Protein AF-A0A6V8PQP6-F1 (afdb_monomer)

Secondary structure (DSSP, 8-state):
-THHHHHTT-GGGHHHHHHHHHHHHHHHHHHT--HHHHHHHHHHHTTTTT--SSS-GGG--SS-TT-SS-B-TTSPBP----SSHHHHHHHHHHHHHHHH-SS--STTSSTTT-TT--SSS-----SSGGGGBTTTBS-TTHHHHHHHHHHHHH-

Structure (mmCIF, N/CA/C/O backbone):
data_AF-A0A6V8PQP6-F1
#
_entry.id   AF-A0A6V8PQP6-F1
#
loop_
_atom_site.group_PDB
_atom_site.id
_atom_site.type_symbol
_atom_site.label_atom_id
_atom_site.label_alt_id
_atom_site.label_comp_id
_atom_site.label_asym_id
_atom_site.label_entity_id
_atom_site.label_seq_id
_atom_site.pdbx_PDB_ins_code
_atom_site.Cartn_x
_atom_site.Cartn_y
_atom_site.Cartn_z
_atom_site.occupancy
_atom_site.B_iso_or_equiv
_atom_site.auth_seq_id
_atom_site.auth_comp_id
_atom_site.auth_asym_id
_atom_site.auth_atom_id
_atom_site.pdbx_PDB_model_num
ATOM 1 N N . LEU A 1 1 ? -5.308 -11.787 7.150 1.00 9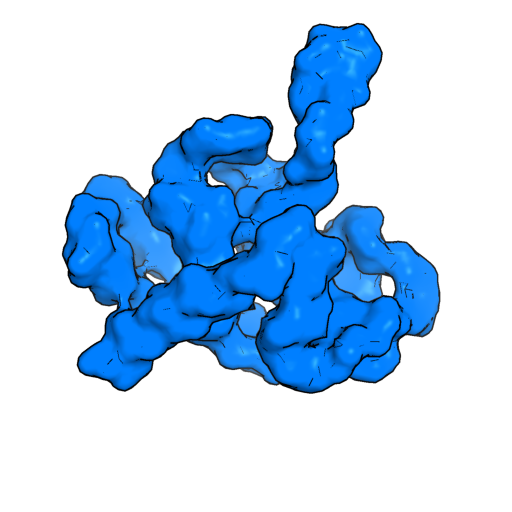6.69 1 LEU A N 1
ATOM 2 C CA . LEU A 1 1 ? -5.241 -10.317 6.936 1.00 96.69 1 LEU A CA 1
ATOM 3 C C . LEU A 1 1 ? -5.903 -9.537 8.076 1.00 96.69 1 LEU A C 1
ATOM 5 O O . LEU A 1 1 ? -5.187 -8.917 8.847 1.00 96.69 1 LEU A O 1
ATOM 9 N N . VAL A 1 2 ? -7.232 -9.600 8.241 1.00 97.50 2 VAL A N 1
ATOM 10 C CA . VAL A 1 2 ? -7.978 -8.823 9.264 1.00 97.50 2 VAL A CA 1
ATOM 11 C C . VAL A 1 2 ? -7.502 -9.082 10.697 1.00 97.50 2 VAL A C 1
ATOM 13 O O . VAL A 1 2 ? -7.455 -8.165 11.507 1.00 97.50 2 VAL A O 1
ATOM 16 N N . ASP A 1 3 ? -7.100 -10.314 11.009 1.00 96.06 3 ASP A N 1
ATOM 17 C CA . ASP A 1 3 ? -6.675 -10.685 12.361 1.00 96.06 3 ASP A CA 1
ATOM 18 C C . ASP A 1 3 ? -5.464 -9.888 12.878 1.00 96.06 3 ASP A C 1
ATOM 20 O O . ASP A 1 3 ? -5.363 -9.609 14.071 1.00 96.06 3 ASP A O 1
ATOM 24 N N . LEU A 1 4 ? -4.614 -9.392 11.971 1.00 97.88 4 LEU A N 1
ATOM 25 C CA . LEU A 1 4 ? -3.528 -8.468 12.300 1.00 97.88 4 LEU A CA 1
ATOM 26 C C . LEU A 1 4 ? -4.036 -7.240 13.080 1.00 97.88 4 LEU A C 1
ATOM 28 O O . LEU A 1 4 ? -3.386 -6.799 14.027 1.00 97.88 4 LEU A O 1
ATOM 32 N N . PHE A 1 5 ? -5.202 -6.701 12.711 1.00 98.31 5 PHE A N 1
ATOM 33 C CA . PHE A 1 5 ? -5.795 -5.541 13.379 1.00 98.31 5 PHE A CA 1
ATOM 34 C C . PHE A 1 5 ? -6.221 -5.893 14.804 1.00 98.31 5 PHE A C 1
ATOM 36 O O . PHE A 1 5 ? -5.958 -5.124 15.727 1.00 98.31 5 PHE A O 1
ATOM 43 N N . ARG A 1 6 ? -6.795 -7.086 15.008 1.00 96.38 6 ARG A N 1
ATOM 44 C CA . ARG A 1 6 ? -7.183 -7.582 16.337 1.00 96.38 6 ARG A CA 1
ATOM 45 C C . ARG A 1 6 ? -5.961 -7.805 17.224 1.00 96.38 6 ARG A C 1
ATOM 47 O O . ARG A 1 6 ? -5.902 -7.237 18.310 1.00 96.38 6 ARG A O 1
ATOM 54 N N . LYS A 1 7 ? -4.946 -8.522 16.721 1.00 95.94 7 LYS A N 1
ATOM 55 C CA . LYS A 1 7 ? -3.662 -8.768 17.412 1.00 95.94 7 LYS A CA 1
ATOM 56 C C . LYS A 1 7 ? -2.951 -7.476 17.833 1.00 95.94 7 LYS A C 1
ATOM 58 O O . LYS A 1 7 ? -2.178 -7.469 18.786 1.00 95.94 7 LYS A O 1
ATOM 63 N N . ARG A 1 8 ? -3.184 -6.375 17.115 1.00 96.94 8 ARG A N 1
ATOM 64 C CA . ARG A 1 8 ? -2.575 -5.064 17.383 1.00 96.94 8 ARG A CA 1
ATOM 65 C C . ARG A 1 8 ? -3.484 -4.094 18.148 1.00 96.94 8 ARG A C 1
ATOM 67 O O . ARG A 1 8 ? -3.049 -2.978 18.412 1.00 96.94 8 ARG A O 1
ATOM 74 N N . GLY A 1 9 ? -4.691 -4.515 18.532 1.00 97.00 9 GLY A N 1
ATOM 75 C CA . GLY A 1 9 ? -5.635 -3.709 19.314 1.00 97.00 9 GLY A CA 1
ATOM 76 C C . GLY A 1 9 ? -6.431 -2.675 18.507 1.00 97.00 9 GLY A C 1
ATOM 77 O O . GLY A 1 9 ? -7.118 -1.846 19.092 1.00 97.00 9 GLY A O 1
ATOM 78 N N . PHE A 1 10 ? -6.386 -2.721 17.174 1.00 97.31 10 PHE A N 1
ATOM 79 C CA . PHE A 1 10 ? -7.109 -1.807 16.277 1.00 97.31 10 PHE A CA 1
ATOM 80 C C . PHE A 1 10 ? -8.514 -2.328 15.955 1.00 97.31 10 PHE A C 1
ATOM 82 O O . PHE A 1 10 ? -8.899 -2.493 14.796 1.00 97.31 10 PHE A O 1
ATOM 89 N N . THR A 1 11 ? -9.283 -2.639 17.001 1.00 96.81 11 THR A N 1
ATOM 90 C CA . THR A 1 11 ? -10.613 -3.260 16.885 1.00 96.81 11 THR A CA 1
ATOM 91 C C . THR A 1 11 ? -11.621 -2.356 16.178 1.00 96.81 11 THR A C 1
ATOM 93 O O . THR A 1 11 ? -12.401 -2.844 15.365 1.00 96.81 11 THR A O 1
ATOM 96 N N . ALA A 1 12 ? -11.552 -1.041 16.398 1.00 97.75 12 ALA A N 1
ATOM 97 C CA . ALA A 1 12 ? -12.418 -0.061 15.740 1.00 97.75 12 ALA A CA 1
ATOM 98 C C . ALA A 1 12 ? -12.246 -0.023 14.208 1.00 97.75 12 ALA A C 1
ATOM 100 O O . ALA A 1 12 ? -13.165 0.366 13.495 1.00 97.75 12 ALA A O 1
ATOM 101 N N . GLN A 1 13 ? -11.093 -0.451 13.686 1.00 98.25 13 GLN A N 1
ATOM 102 C CA . GLN A 1 13 ? -10.795 -0.462 12.250 1.00 98.25 13 GLN A CA 1
ATOM 103 C C . GLN A 1 13 ? -11.074 -1.820 11.589 1.00 98.25 13 GLN A C 1
ATOM 105 O O . GLN A 1 13 ? -10.972 -1.941 10.368 1.00 98.25 13 GLN A O 1
ATOM 110 N N . VAL A 1 14 ? -11.469 -2.836 12.366 1.00 98.44 14 VAL A N 1
ATOM 111 C CA . VAL A 1 14 ? -11.794 -4.176 11.852 1.00 98.44 14 VAL A CA 1
ATOM 112 C C . VAL A 1 14 ? -12.879 -4.152 10.767 1.00 98.44 14 VAL A C 1
ATOM 114 O O . VAL A 1 14 ? -12.649 -4.812 9.755 1.00 98.44 14 VAL A O 1
ATOM 117 N N . PRO A 1 15 ? -13.992 -3.393 10.882 1.00 98.50 15 PRO A N 1
ATOM 118 C CA . PRO A 1 15 ? -15.000 -3.349 9.819 1.00 98.50 15 PRO A CA 1
ATOM 119 C C . PRO A 1 15 ? -14.415 -2.892 8.478 1.00 98.50 15 PRO A C 1
ATOM 121 O O . PRO A 1 15 ? -14.553 -3.580 7.468 1.00 98.50 15 PRO A O 1
ATOM 124 N N . LYS A 1 16 ? -13.635 -1.801 8.476 1.00 98.06 16 LYS A N 1
ATOM 125 C CA . LYS A 1 16 ? -12.987 -1.316 7.251 1.00 98.06 16 LYS A CA 1
ATOM 126 C C . LYS A 1 16 ? -11.948 -2.302 6.717 1.00 98.06 16 LYS A C 1
ATOM 128 O O . LYS A 1 16 ? -11.824 -2.497 5.510 1.00 98.06 16 LYS A O 1
ATOM 133 N N . ALA A 1 17 ? -11.215 -2.963 7.610 1.00 98.38 17 ALA A N 1
ATOM 134 C CA . ALA A 1 17 ? -10.284 -4.016 7.230 1.00 98.38 17 ALA A CA 1
ATOM 135 C C . ALA A 1 17 ? -10.996 -5.219 6.575 1.00 98.38 17 ALA A C 1
ATOM 137 O O . ALA A 1 17 ? -10.454 -5.811 5.643 1.00 98.38 17 ALA A O 1
ATOM 138 N N . GLN A 1 18 ? -12.203 -5.579 7.021 1.00 98.50 18 GLN A N 1
ATOM 139 C CA . GLN A 1 18 ? -12.998 -6.647 6.403 1.00 98.50 18 GLN A CA 1
ATOM 140 C C . GLN A 1 18 ? -13.446 -6.288 4.983 1.00 98.50 18 GLN A C 1
ATOM 142 O O . GLN A 1 18 ? -13.432 -7.166 4.125 1.00 98.50 18 GLN A O 1
ATOM 147 N N . GLU A 1 19 ? -13.762 -5.019 4.713 1.00 98.25 19 GLU A N 1
ATOM 148 C CA . GLU A 1 19 ? -14.069 -4.540 3.356 1.00 98.25 19 GLU A CA 1
ATOM 149 C C . GLU A 1 19 ? -12.850 -4.608 2.425 1.00 98.25 19 GLU A C 1
ATOM 151 O O . GLU A 1 19 ? -12.961 -5.015 1.270 1.00 98.25 19 GLU A O 1
ATOM 156 N N . LEU A 1 20 ? -11.669 -4.213 2.914 1.00 98.69 20 LEU A N 1
ATOM 157 C CA . LEU A 1 20 ? -10.465 -4.113 2.082 1.00 98.69 20 LEU A CA 1
ATOM 158 C C . LEU A 1 20 ? -9.760 -5.457 1.861 1.00 98.69 20 LEU A C 1
ATOM 160 O O . LEU A 1 20 ? -9.131 -5.653 0.821 1.00 98.69 20 LEU A O 1
ATOM 164 N N . ALA A 1 21 ? -9.820 -6.386 2.817 1.00 98.69 21 ALA A N 1
ATOM 165 C CA . ALA A 1 21 ? -9.058 -7.635 2.742 1.00 98.69 21 ALA A CA 1
ATOM 166 C C . ALA A 1 21 ? -9.349 -8.473 1.474 1.00 98.69 21 ALA A C 1
ATOM 168 O O . ALA A 1 21 ? -8.384 -8.933 0.856 1.00 98.69 21 ALA A O 1
ATOM 169 N N . PRO A 1 22 ? -10.610 -8.648 1.023 1.00 98.81 22 PRO A N 1
ATOM 170 C CA . PRO A 1 22 ? -10.910 -9.334 -0.235 1.00 98.81 22 PRO A CA 1
ATOM 171 C C . PRO A 1 22 ? -10.286 -8.660 -1.463 1.00 98.81 22 PRO A C 1
ATOM 173 O O . PRO A 1 22 ? -9.808 -9.359 -2.360 1.00 98.81 22 PRO A O 1
ATOM 176 N N . LEU A 1 23 ? -10.229 -7.322 -1.490 1.00 98.81 23 LEU A N 1
ATOM 177 C CA . LEU A 1 23 ? -9.584 -6.568 -2.569 1.00 98.81 23 LEU A CA 1
ATOM 178 C C . LEU A 1 23 ? -8.082 -6.856 -2.593 1.00 98.81 23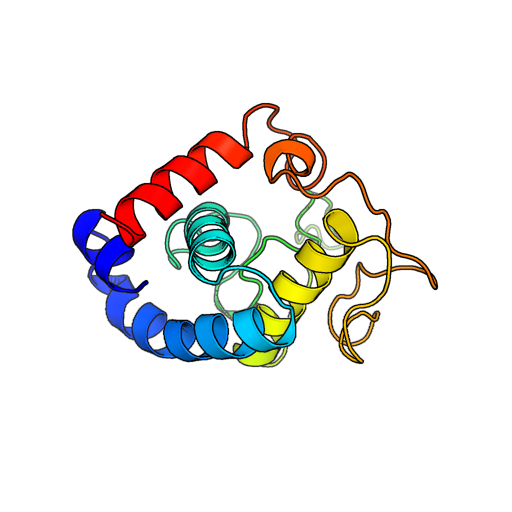 LEU A C 1
ATOM 180 O O . LEU A 1 23 ? -7.543 -7.203 -3.640 1.00 98.81 23 LEU A O 1
ATOM 184 N N . TYR A 1 24 ? -7.417 -6.811 -1.435 1.00 98.81 24 TYR A N 1
ATOM 185 C CA . TYR A 1 24 ? -5.990 -7.130 -1.354 1.00 98.81 24 TYR A CA 1
ATOM 186 C C . TYR A 1 24 ? -5.686 -8.562 -1.799 1.00 98.81 24 TYR A C 1
ATOM 188 O O . TYR A 1 24 ? -4.711 -8.775 -2.515 1.00 98.81 24 TYR A O 1
ATOM 196 N N . ILE A 1 25 ? -6.515 -9.541 -1.432 1.00 98.75 25 ILE A N 1
ATOM 197 C CA . ILE A 1 25 ? -6.345 -10.937 -1.868 1.00 98.75 25 ILE A CA 1
ATOM 198 C C . ILE A 1 25 ? -6.519 -11.062 -3.387 1.00 98.75 25 ILE A C 1
ATOM 200 O O . ILE A 1 25 ? -5.721 -11.727 -4.050 1.00 98.75 25 ILE A O 1
ATOM 204 N N . THR A 1 26 ? -7.552 -10.428 -3.940 1.00 98.69 26 THR A N 1
ATOM 205 C CA . THR A 1 26 ? -7.885 -10.507 -5.369 1.00 98.69 26 THR A CA 1
ATOM 206 C C . THR A 1 26 ? -6.805 -9.857 -6.226 1.00 98.69 26 THR A C 1
ATOM 208 O O . THR A 1 26 ? -6.291 -10.477 -7.159 1.00 98.69 26 THR A O 1
ATOM 211 N N . TRP A 1 27 ? -6.410 -8.635 -5.878 1.00 98.75 27 TRP A N 1
ATOM 212 C CA . TRP A 1 27 ? -5.420 -7.876 -6.635 1.00 98.75 27 TRP A CA 1
ATOM 213 C C . TRP A 1 27 ? -3.997 -8.393 -6.428 1.00 98.75 27 TRP A C 1
ATOM 215 O O . TRP A 1 27 ? -3.233 -8.427 -7.387 1.00 98.75 27 TRP A O 1
ATOM 225 N N . GLY A 1 28 ? -3.675 -8.941 -5.253 1.00 98.50 28 GLY A N 1
ATOM 226 C CA . GLY A 1 28 ? -2.397 -9.626 -5.041 1.00 98.50 28 GLY A CA 1
ATOM 227 C C . GLY A 1 28 ? -2.197 -10.792 -6.010 1.00 98.50 28 GLY A C 1
ATOM 228 O O . GLY A 1 28 ? -1.139 -10.919 -6.621 1.00 98.50 28 GLY A O 1
ATOM 229 N N . ARG A 1 29 ? -3.247 -11.588 -6.258 1.00 98.38 29 ARG A N 1
ATOM 230 C CA . ARG A 1 29 ? -3.207 -12.654 -7.275 1.00 98.38 29 ARG A CA 1
ATOM 231 C C . ARG A 1 29 ? -3.015 -12.100 -8.689 1.00 98.38 29 ARG A C 1
ATOM 233 O O . ARG A 1 29 ? -2.198 -12.634 -9.426 1.00 98.38 29 ARG A O 1
ATOM 240 N N . LYS A 1 30 ? -3.729 -11.028 -9.059 1.00 98.38 30 LYS A N 1
ATOM 241 C CA . LYS A 1 30 ? -3.628 -10.400 -10.394 1.00 98.38 30 LYS A CA 1
ATOM 242 C C . LYS A 1 30 ? -2.257 -9.781 -10.683 1.00 98.38 30 LYS A C 1
ATOM 244 O O . LYS A 1 30 ? -1.834 -9.770 -11.832 1.00 98.38 30 LYS A O 1
ATOM 249 N N . PHE A 1 31 ? -1.586 -9.256 -9.662 1.00 98.00 31 PHE A N 1
ATOM 250 C CA . PHE A 1 31 ? -0.248 -8.670 -9.781 1.00 98.00 31 PHE A CA 1
ATOM 251 C C . PHE A 1 31 ? 0.881 -9.663 -9.476 1.00 98.00 31 PHE A C 1
ATOM 253 O O . PHE A 1 31 ? 2.043 -9.293 -9.584 1.00 98.00 31 PHE A O 1
ATOM 260 N N . ASN A 1 32 ? 0.562 -10.902 -9.085 1.00 96.69 32 ASN A N 1
ATOM 261 C CA . ASN A 1 32 ? 1.529 -11.882 -8.582 1.00 96.69 32 ASN A CA 1
ATOM 262 C C . ASN A 1 32 ? 2.367 -11.360 -7.391 1.00 96.69 32 ASN A C 1
ATOM 264 O O . ASN A 1 32 ? 3.552 -11.657 -7.254 1.00 96.69 32 ASN A O 1
ATOM 268 N N . ILE A 1 33 ? 1.746 -10.572 -6.509 1.00 97.06 33 ILE A N 1
ATOM 269 C CA . ILE A 1 33 ? 2.357 -10.036 -5.286 1.00 97.06 33 ILE A CA 1
ATOM 270 C C . ILE A 1 33 ? 1.609 -10.613 -4.090 1.00 97.06 33 ILE A C 1
ATOM 272 O O . ILE A 1 33 ? 0.377 -10.618 -4.038 1.00 97.06 33 ILE A O 1
ATOM 276 N N . ARG A 1 34 ? 2.349 -11.094 -3.088 1.00 97.31 34 ARG A N 1
ATOM 277 C CA . ARG A 1 34 ? 1.729 -11.656 -1.887 1.00 97.31 34 ARG A CA 1
ATOM 278 C C . ARG A 1 34 ? 0.880 -10.606 -1.168 1.00 97.31 34 ARG A C 1
ATOM 280 O O . ARG A 1 34 ? 1.362 -9.535 -0.796 1.00 97.31 34 ARG A O 1
ATOM 287 N N . ALA A 1 35 ? -0.379 -10.956 -0.915 1.00 98.25 35 ALA A N 1
ATOM 288 C CA . ALA A 1 35 ? -1.331 -10.042 -0.298 1.00 98.25 35 ALA A CA 1
ATOM 289 C C . ALA A 1 35 ? -0.984 -9.680 1.149 1.00 98.25 35 ALA A C 1
ATOM 291 O O . ALA A 1 35 ? -1.347 -8.604 1.607 1.00 98.25 35 ALA A O 1
ATOM 292 N N . ASP A 1 36 ? -0.281 -10.548 1.875 1.00 97.94 36 ASP A N 1
ATOM 293 C CA . ASP A 1 36 ? 0.162 -10.270 3.242 1.00 97.94 36 ASP A CA 1
ATOM 294 C C . ASP A 1 36 ? 1.222 -9.162 3.312 1.00 97.94 36 ASP A C 1
ATOM 296 O O . ASP A 1 36 ? 1.154 -8.339 4.221 1.00 97.94 36 ASP A O 1
ATOM 300 N N . ILE A 1 37 ? 2.131 -9.082 2.335 1.00 97.75 37 ILE A N 1
ATOM 301 C CA . ILE A 1 37 ? 3.135 -8.016 2.224 1.00 97.75 37 ILE A CA 1
ATOM 302 C C . ILE A 1 37 ? 2.465 -6.670 1.947 1.00 97.75 37 ILE A C 1
ATOM 304 O O . ILE A 1 37 ? 2.657 -5.727 2.713 1.00 97.75 37 ILE A O 1
ATOM 308 N N . ALA A 1 38 ? 1.622 -6.588 0.913 1.00 98.50 38 ALA A N 1
ATOM 309 C CA . ALA A 1 38 ? 0.905 -5.353 0.591 1.00 98.50 38 ALA A CA 1
ATOM 310 C C . ALA A 1 38 ? -0.051 -4.937 1.729 1.00 98.50 38 ALA A C 1
ATOM 312 O O . ALA A 1 38 ? -0.175 -3.759 2.057 1.00 98.50 38 ALA A O 1
ATOM 313 N N . TRP A 1 39 ? -0.687 -5.899 2.405 1.00 98.75 39 TRP A N 1
ATOM 314 C CA . TRP A 1 39 ? -1.527 -5.630 3.575 1.00 98.75 39 TRP A CA 1
ATOM 315 C C . TRP A 1 39 ? -0.731 -5.103 4.773 1.00 98.75 39 TRP A C 1
ATOM 317 O O . TRP A 1 39 ? -1.158 -4.157 5.436 1.00 98.75 39 TRP A O 1
ATOM 327 N N . ALA A 1 40 ? 0.427 -5.702 5.057 1.00 98.62 40 ALA A N 1
ATOM 328 C CA . ALA A 1 40 ? 1.337 -5.258 6.107 1.00 98.62 40 ALA A CA 1
ATOM 329 C C . ALA A 1 40 ? 1.863 -3.843 5.836 1.00 98.62 40 ALA A C 1
ATOM 331 O O . ALA A 1 40 ? 1.891 -3.012 6.747 1.00 98.62 40 ALA A O 1
ATOM 332 N N . GLN A 1 41 ? 2.213 -3.553 4.582 1.00 98.50 41 GLN A N 1
ATOM 333 C CA . GLN A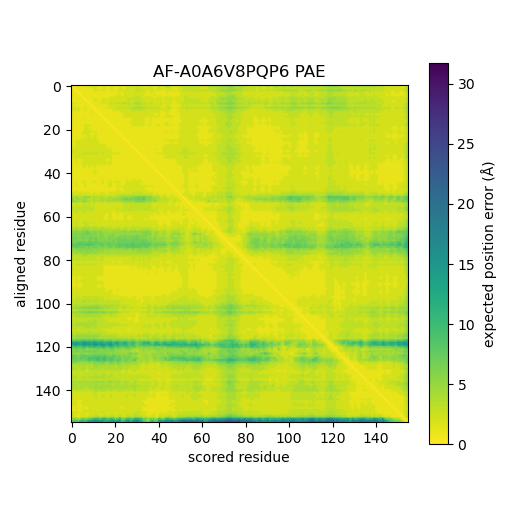 1 41 ? 2.609 -2.221 4.147 1.00 98.50 41 GLN A CA 1
ATOM 334 C C . GLN A 1 41 ? 1.472 -1.215 4.322 1.00 98.50 41 GLN A C 1
ATOM 336 O O . GLN A 1 41 ? 1.675 -0.187 4.958 1.00 98.50 41 GLN A O 1
ATOM 341 N N . MET A 1 42 ? 0.253 -1.543 3.887 1.00 98.69 42 MET A N 1
ATOM 342 C CA . MET A 1 42 ? -0.920 -0.688 4.099 1.00 98.69 42 MET A CA 1
ATOM 343 C C . MET A 1 42 ? -1.155 -0.391 5.581 1.00 98.69 42 MET A C 1
ATOM 345 O O . MET A 1 42 ? -1.409 0.755 5.957 1.00 98.69 42 MET A O 1
ATOM 349 N N . ALA A 1 43 ? -1.048 -1.405 6.443 1.00 98.50 43 ALA A N 1
ATOM 350 C CA . ALA A 1 43 ? -1.200 -1.219 7.880 1.00 98.50 43 ALA A CA 1
ATOM 351 C C . ALA A 1 43 ? -0.123 -0.278 8.446 1.00 98.50 43 ALA A C 1
ATOM 353 O O . ALA A 1 43 ? -0.422 0.542 9.316 1.00 98.50 43 ALA A O 1
ATOM 354 N N . HIS A 1 44 ? 1.110 -0.359 7.939 1.00 97.75 44 HIS A N 1
ATOM 355 C CA . HIS A 1 44 ? 2.186 0.551 8.315 1.00 97.75 44 HIS A CA 1
ATOM 356 C C . HIS A 1 44 ? 1.922 1.990 7.842 1.00 97.75 44 HIS A C 1
ATOM 358 O O . HIS A 1 44 ? 1.922 2.898 8.672 1.00 97.75 44 HIS A O 1
ATOM 364 N N . GLU A 1 45 ? 1.620 2.174 6.556 1.00 97.69 45 GLU A N 1
ATOM 365 C CA . GLU A 1 45 ? 1.398 3.476 5.905 1.00 97.69 45 GLU A CA 1
ATOM 366 C C . GLU A 1 45 ? 0.215 4.244 6.502 1.00 97.69 45 GLU A C 1
ATOM 368 O O . GLU A 1 45 ? 0.282 5.442 6.772 1.00 97.69 45 GLU A O 1
ATOM 373 N N . THR A 1 46 ? -0.885 3.543 6.766 1.00 98.00 46 THR A N 1
ATOM 374 C CA . THR A 1 46 ? -2.130 4.160 7.249 1.00 98.00 46 THR A CA 1
ATOM 375 C C . THR A 1 46 ? -2.222 4.217 8.773 1.00 98.00 46 THR A C 1
ATOM 377 O O . THR A 1 46 ? -3.217 4.699 9.323 1.00 98.00 46 THR A O 1
ATOM 380 N N . GLY A 1 47 ? -1.231 3.677 9.490 1.00 97.69 47 GLY A N 1
ATOM 381 C CA . GLY A 1 47 ? -1.320 3.491 10.936 1.00 97.69 47 GLY A CA 1
ATOM 382 C C . GLY A 1 47 ? -2.509 2.610 11.337 1.00 97.69 47 GLY A C 1
ATOM 383 O O . GLY A 1 47 ? -3.202 2.936 12.306 1.00 97.69 47 GLY A O 1
ATOM 384 N N . PHE A 1 48 ? -2.719 1.515 10.598 1.00 98.25 48 PHE A N 1
ATOM 385 C CA . PHE A 1 48 ? -3.832 0.565 10.710 1.00 98.25 48 PHE A CA 1
ATOM 386 C C . PHE A 1 48 ? -5.190 1.195 10.391 1.00 98.25 48 PHE A C 1
ATOM 388 O O . PHE A 1 48 ? -6.119 1.101 11.186 1.00 98.25 48 PHE A O 1
ATOM 395 N N . LEU A 1 49 ? -5.303 1.844 9.228 1.00 98.25 49 LEU A N 1
ATOM 396 C CA . LEU A 1 49 ? -6.508 2.533 8.738 1.00 98.25 49 LEU A CA 1
ATOM 397 C C . LEU A 1 49 ? -7.011 3.657 9.654 1.00 98.25 49 LEU A C 1
ATOM 399 O O . LEU A 1 49 ? -8.159 4.082 9.539 1.00 98.25 49 LEU A O 1
ATOM 403 N N . ARG A 1 50 ? -6.168 4.146 10.569 1.00 97.44 50 ARG A N 1
ATOM 404 C CA . ARG A 1 50 ? -6.499 5.302 11.412 1.00 97.44 50 ARG A CA 1
ATOM 405 C C . ARG A 1 50 ? -6.237 6.618 10.704 1.00 97.44 50 ARG A C 1
ATOM 407 O O . ARG A 1 50 ? -6.963 7.559 10.976 1.00 97.44 50 ARG A O 1
ATOM 414 N N . PHE A 1 51 ? -5.237 6.642 9.818 1.00 93.00 51 PHE A N 1
ATOM 415 C CA . PHE A 1 51 ? -4.740 7.818 9.106 1.00 93.00 51 PHE A CA 1
ATOM 416 C C . PHE A 1 51 ? -4.395 8.964 10.075 1.00 93.00 51 PHE A C 1
ATOM 418 O O . PHE A 1 51 ? -5.255 9.676 10.572 1.00 93.00 51 PHE A O 1
ATOM 425 N N . GLY A 1 52 ? -3.108 9.132 10.383 1.00 88.62 52 GLY A N 1
ATOM 426 C CA . GLY A 1 52 ? -2.629 10.169 11.315 1.00 88.62 52 GLY A CA 1
ATOM 427 C C . GLY A 1 52 ? -1.630 11.146 10.700 1.00 88.62 52 GLY A C 1
ATOM 428 O O . GLY A 1 52 ? -0.996 11.905 11.425 1.00 88.62 52 GLY A O 1
ATOM 429 N N . GLY A 1 53 ? -1.432 11.065 9.384 1.00 89.81 53 GLY A N 1
ATOM 430 C CA . GLY A 1 53 ? -0.438 11.841 8.656 1.00 89.81 53 GLY A CA 1
ATOM 431 C C . GLY A 1 53 ? -1.071 12.805 7.660 1.00 89.81 53 GLY A C 1
ATOM 432 O O . GLY A 1 53 ? -2.161 13.326 7.862 1.00 89.81 53 GLY A O 1
ATOM 433 N N . ILE A 1 54 ? -0.357 13.018 6.560 1.00 93.25 54 ILE A N 1
ATOM 434 C CA . ILE A 1 54 ? -0.743 13.933 5.482 1.00 93.25 54 ILE A CA 1
ATOM 435 C C . ILE A 1 54 ? -1.964 13.436 4.693 1.00 93.25 54 ILE A C 1
ATOM 437 O O . ILE A 1 54 ? -2.760 14.240 4.217 1.00 93.25 54 ILE A O 1
ATOM 441 N N . VAL A 1 55 ? -2.092 12.118 4.533 1.00 96.81 55 VAL A N 1
ATOM 442 C CA . VAL A 1 55 ? -3.133 11.495 3.712 1.00 96.81 55 VAL A CA 1
ATOM 443 C C . VAL A 1 55 ? -4.394 11.271 4.554 1.00 96.81 55 VAL A C 1
ATOM 445 O O . VAL A 1 55 ? -4.324 10.531 5.539 1.00 96.81 55 VAL A O 1
ATOM 448 N N . PRO A 1 56 ? -5.545 11.861 4.185 1.00 96.25 56 PRO A N 1
ATOM 449 C CA . PRO A 1 56 ? -6.803 11.641 4.890 1.00 96.25 56 PRO A CA 1
ATOM 450 C C . PRO A 1 56 ? -7.470 10.304 4.492 1.00 96.25 56 PRO A C 1
ATOM 452 O O . PRO A 1 56 ? -7.232 9.801 3.391 1.00 96.25 56 PRO A O 1
ATOM 455 N N . PRO A 1 57 ? -8.346 9.729 5.345 1.00 95.69 57 PRO A N 1
ATOM 456 C CA . PRO A 1 57 ? -9.022 8.454 5.065 1.00 95.69 57 PRO A CA 1
ATOM 457 C C . PRO A 1 57 ? -9.844 8.435 3.769 1.00 95.69 57 PRO A C 1
ATOM 459 O O . PRO A 1 57 ? -9.914 7.414 3.086 1.00 95.69 57 PRO A O 1
ATOM 462 N N . ASP A 1 58 ? -10.463 9.564 3.422 1.00 96.62 58 ASP A N 1
ATOM 463 C CA . ASP A 1 58 ? -11.313 9.726 2.237 1.00 96.62 58 ASP A CA 1
ATOM 464 C C . ASP A 1 58 ? -10.509 9.793 0.927 1.00 96.62 58 ASP A C 1
ATOM 466 O O . ASP A 1 58 ? -11.085 9.838 -0.160 1.00 96.62 58 ASP A O 1
ATOM 470 N N . ALA A 1 59 ? -9.174 9.789 1.001 1.00 97.88 59 ALA A N 1
ATOM 471 C CA . ALA A 1 59 ? -8.331 9.773 -0.182 1.00 97.88 59 ALA A CA 1
ATOM 472 C C . ALA A 1 59 ? -8.248 8.400 -0.860 1.00 97.88 59 ALA A C 1
ATOM 474 O O . ALA A 1 59 ? -7.750 8.317 -1.983 1.00 97.88 59 ALA A O 1
ATOM 475 N N . ASN A 1 60 ? -8.678 7.330 -0.176 1.00 98.44 60 ASN A N 1
ATOM 476 C CA . ASN A 1 60 ? -8.460 5.935 -0.582 1.00 98.44 60 ASN A CA 1
ATOM 477 C C . ASN A 1 60 ? -6.991 5.626 -0.933 1.00 98.44 60 ASN A C 1
ATOM 479 O O . ASN A 1 60 ? -6.702 4.701 -1.681 1.00 98.44 60 ASN A O 1
ATOM 483 N N . ASN A 1 61 ? -6.043 6.399 -0.405 1.00 98.44 61 ASN A N 1
ATOM 484 C CA . ASN A 1 61 ? -4.622 6.214 -0.650 1.00 98.44 61 ASN A CA 1
ATOM 485 C C . ASN A 1 61 ? -4.022 5.429 0.517 1.00 98.44 61 ASN A C 1
ATOM 487 O O . ASN A 1 61 ? -3.675 5.968 1.566 1.00 98.44 61 ASN A O 1
ATOM 491 N N . PHE A 1 62 ? -3.955 4.116 0.327 1.00 98.50 62 PHE A N 1
ATOM 492 C CA . PHE A 1 62 ? -3.550 3.160 1.356 1.00 98.50 62 PHE A CA 1
ATOM 493 C C . PHE A 1 62 ? -2.038 2.927 1.424 1.00 98.50 62 PHE A C 1
ATOM 495 O O . PHE A 1 62 ? -1.595 2.104 2.222 1.00 98.50 62 PHE A O 1
ATOM 502 N N . ALA A 1 63 ? -1.271 3.611 0.573 1.00 97.62 63 ALA A N 1
ATOM 503 C CA . ALA A 1 63 ? 0.141 3.324 0.345 1.00 97.62 63 ALA A CA 1
ATOM 504 C C . ALA A 1 63 ? 1.040 4.577 0.375 1.00 97.62 63 ALA A C 1
ATOM 506 O O . ALA A 1 63 ? 2.221 4.498 0.047 1.00 97.62 63 ALA A O 1
ATOM 507 N N . GLY A 1 64 ? 0.482 5.739 0.739 1.00 96.62 64 GLY A N 1
ATOM 508 C CA . GLY A 1 64 ? 1.225 6.999 0.831 1.00 96.62 64 GLY A CA 1
ATOM 509 C C . GLY A 1 64 ? 1.641 7.581 -0.524 1.00 96.62 64 GLY A C 1
ATOM 510 O O . GLY A 1 64 ? 2.572 8.385 -0.594 1.00 96.62 64 GLY A O 1
ATOM 511 N N . ILE A 1 65 ? 0.971 7.197 -1.616 1.00 95.94 65 ILE A N 1
ATOM 512 C CA . ILE A 1 65 ? 1.374 7.573 -2.976 1.00 95.94 65 ILE A CA 1
ATOM 513 C C . ILE A 1 65 ? 1.302 9.099 -3.129 1.00 95.94 65 ILE A C 1
ATOM 515 O O . ILE A 1 65 ? 0.298 9.736 -2.808 1.00 95.94 65 ILE A O 1
ATOM 519 N N . GLY A 1 66 ? 2.423 9.700 -3.525 1.00 93.06 66 GLY A N 1
ATOM 520 C CA . GLY A 1 66 ? 2.542 11.145 -3.721 1.00 93.06 66 GLY A CA 1
ATOM 521 C C . GLY A 1 66 ? 2.600 11.984 -2.442 1.00 93.06 66 GLY A C 1
ATOM 522 O O . GLY A 1 66 ? 2.757 13.200 -2.540 1.00 93.06 66 GLY A O 1
ATOM 523 N N . ALA A 1 67 ? 2.546 11.371 -1.256 1.00 93.5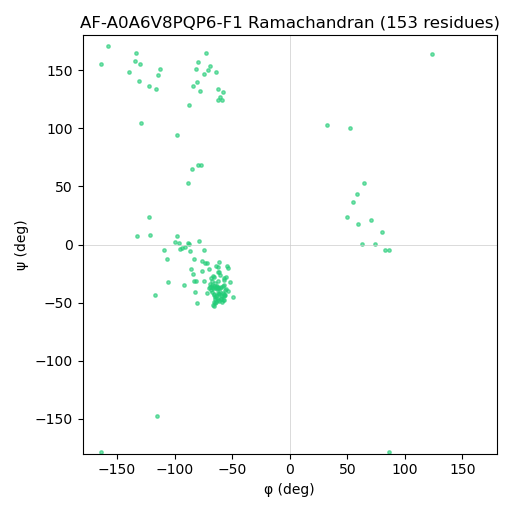6 67 ALA A N 1
ATOM 524 C CA . ALA A 1 67 ? 2.569 12.062 0.033 1.00 93.56 67 ALA A CA 1
ATOM 525 C C . ALA A 1 67 ? 4.004 12.368 0.508 1.00 93.56 67 ALA A C 1
ATOM 527 O O . ALA A 1 67 ? 4.478 11.844 1.513 1.00 93.56 67 ALA A O 1
ATOM 528 N N . THR A 1 68 ? 4.724 13.227 -0.218 1.00 89.19 68 THR A N 1
ATOM 529 C CA . THR A 1 68 ? 6.161 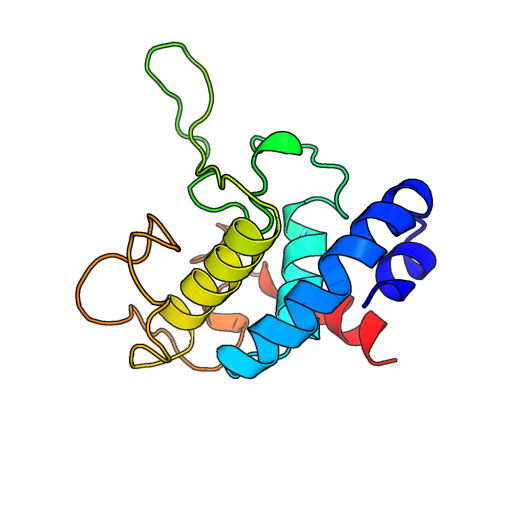13.494 0.023 1.00 89.19 68 THR A CA 1
ATOM 530 C C . THR A 1 68 ? 6.449 14.610 1.035 1.00 89.19 68 THR A C 1
ATOM 532 O O . THR A 1 68 ? 7.608 14.954 1.256 1.00 89.19 68 THR A O 1
ATOM 535 N N . GLY A 1 69 ? 5.417 15.225 1.621 1.00 89.12 69 GLY A N 1
ATOM 536 C CA . GLY A 1 69 ? 5.550 16.425 2.462 1.00 89.12 69 GLY A CA 1
ATOM 537 C C . GLY A 1 69 ? 5.549 17.746 1.686 1.00 89.12 69 GLY A C 1
ATOM 538 O O . GLY A 1 69 ? 5.510 18.814 2.297 1.00 89.12 69 GLY A O 1
ATOM 539 N N . ALA A 1 70 ? 5.535 17.696 0.350 1.00 91.50 70 ALA A N 1
ATOM 540 C CA . ALA A 1 70 ? 5.361 18.878 -0.486 1.00 91.50 70 ALA A CA 1
ATOM 541 C C . ALA A 1 70 ? 3.975 19.515 -0.278 1.00 91.50 70 ALA A C 1
ATOM 543 O O . ALA A 1 70 ? 2.991 18.819 -0.022 1.00 91.50 70 ALA A O 1
ATOM 544 N N . LYS A 1 71 ? 3.895 20.841 -0.429 1.00 93.62 71 LYS A N 1
ATOM 545 C CA . LYS A 1 71 ? 2.654 21.616 -0.301 1.00 93.62 71 LYS A CA 1
ATOM 546 C C . LYS A 1 71 ? 2.215 22.226 -1.635 1.00 93.62 71 LYS A C 1
ATOM 548 O O . LYS A 1 71 ? 3.041 22.486 -2.514 1.00 93.62 71 LYS A O 1
ATOM 553 N N . ASN A 1 72 ? 0.912 22.412 -1.796 1.00 91.12 72 ASN A N 1
ATOM 554 C CA . ASN A 1 72 ? 0.280 23.228 -2.828 1.00 91.12 72 ASN A CA 1
ATOM 555 C C . ASN A 1 72 ? 0.480 24.728 -2.530 1.00 91.12 72 ASN A C 1
ATOM 557 O O . ASN A 1 72 ? 0.841 25.076 -1.401 1.00 91.12 72 ASN A O 1
ATOM 561 N N . PRO A 1 73 ? 0.238 25.627 -3.506 1.00 95.19 73 PRO A N 1
ATOM 562 C CA . PRO A 1 73 ? 0.315 27.074 -3.279 1.00 95.19 73 PRO A CA 1
ATOM 563 C C . PRO A 1 73 ? -0.603 27.582 -2.157 1.00 95.19 73 PRO A C 1
ATOM 565 O O . PRO A 1 73 ? -0.264 28.546 -1.483 1.00 95.19 73 PRO A O 1
ATOM 568 N N . ASP A 1 74 ? -1.732 26.907 -1.922 1.00 93.88 74 ASP A N 1
ATOM 569 C CA . ASP A 1 74 ? -2.679 27.203 -0.837 1.00 93.88 74 ASP A CA 1
ATOM 570 C C . ASP A 1 74 ? -2.234 26.668 0.544 1.00 93.88 74 ASP A C 1
ATOM 572 O O . ASP A 1 74 ? -2.960 26.786 1.529 1.00 93.88 74 ASP A O 1
ATOM 576 N N . GLY A 1 75 ? -1.044 26.065 0.633 1.00 92.75 75 GLY A N 1
ATOM 577 C CA . GLY A 1 75 ? -0.477 25.528 1.869 1.00 92.75 75 GLY A CA 1
ATOM 578 C C . GLY A 1 75 ? -0.959 24.124 2.251 1.00 92.75 75 GLY A C 1
ATOM 579 O O . GLY A 1 75 ? -0.424 23.557 3.212 1.00 92.75 75 GLY A O 1
ATOM 580 N N . THR A 1 76 ? -1.904 23.533 1.512 1.00 92.75 76 THR A N 1
ATOM 581 C CA . THR A 1 76 ? -2.339 22.142 1.723 1.00 92.75 76 THR A CA 1
ATOM 582 C C . THR A 1 76 ? -1.259 21.156 1.279 1.00 92.75 76 THR A C 1
ATOM 584 O O . THR A 1 76 ? -0.457 21.447 0.395 1.00 92.75 76 THR A O 1
ATOM 587 N N . TYR A 1 77 ? -1.188 19.977 1.897 1.00 95.12 77 TYR A N 1
ATOM 588 C CA . TYR A 1 77 ? -0.219 18.961 1.486 1.00 95.12 77 TYR A CA 1
ATOM 589 C C . TYR A 1 77 ? -0.626 18.273 0.178 1.00 95.12 77 TYR A C 1
ATOM 591 O O . TYR A 1 77 ? -1.805 18.038 -0.075 1.00 95.12 77 TYR A O 1
ATOM 599 N N . LYS A 1 78 ? 0.373 17.898 -0.625 1.00 94.62 78 LYS A N 1
ATOM 600 C CA . LYS A 1 78 ? 0.204 17.091 -1.837 1.00 94.62 78 LYS A CA 1
ATOM 601 C C . LYS A 1 78 ? 0.162 15.605 -1.494 1.00 94.62 78 LYS A C 1
ATOM 603 O O . LYS A 1 78 ? 0.977 15.131 -0.704 1.00 94.62 78 LYS A O 1
ATOM 608 N N . PHE A 1 79 ? -0.770 14.892 -2.114 1.00 96.00 79 PHE A N 1
ATOM 609 C CA . PHE A 1 79 ? -0.907 13.438 -2.093 1.00 96.00 79 PHE A CA 1
ATOM 610 C C . PHE A 1 79 ? -1.836 13.007 -3.231 1.00 96.00 79 PHE A C 1
ATOM 612 O O . PHE A 1 79 ? -2.678 13.793 -3.672 1.00 96.00 79 PHE A O 1
ATOM 619 N N . ASP A 1 80 ? -1.701 11.764 -3.686 1.00 96.62 80 ASP A N 1
ATOM 620 C CA . ASP A 1 80 ? -2.592 11.207 -4.702 1.00 96.62 80 ASP A CA 1
ATOM 621 C C . ASP A 1 80 ? -3.904 10.717 -4.071 1.00 96.62 80 ASP A C 1
ATOM 623 O O . ASP A 1 80 ? -3.948 10.336 -2.893 1.00 96.62 80 ASP A O 1
ATOM 627 N N . ARG A 1 81 ? -4.989 10.758 -4.851 1.00 97.19 81 ARG A N 1
ATOM 628 C CA . ARG A 1 81 ? -6.351 10.432 -4.412 1.00 97.19 81 ARG A CA 1
ATOM 629 C C . ARG A 1 81 ? -7.001 9.460 -5.390 1.00 97.19 81 ARG A C 1
ATOM 631 O O . ARG A 1 81 ? -6.855 9.620 -6.598 1.00 97.19 81 ARG A O 1
ATOM 638 N N . PHE A 1 82 ? -7.761 8.499 -4.872 1.00 98.38 82 PHE A N 1
ATOM 639 C CA . PHE A 1 82 ? -8.418 7.470 -5.677 1.00 98.38 82 PHE A CA 1
ATOM 640 C C . PHE A 1 82 ? -9.929 7.485 -5.446 1.00 98.38 82 PHE A C 1
ATOM 642 O O . PHE A 1 82 ? -10.400 7.587 -4.312 1.00 98.38 82 PHE A O 1
ATOM 649 N N . ALA A 1 83 ? -10.702 7.381 -6.530 1.00 98.12 83 ALA A N 1
ATOM 650 C CA . ALA A 1 83 ? -12.157 7.538 -6.476 1.00 98.12 83 ALA A CA 1
ATOM 651 C C . ALA A 1 83 ? -12.856 6.430 -5.671 1.00 98.12 83 ALA A C 1
ATOM 653 O O . ALA A 1 83 ? -13.908 6.664 -5.083 1.00 98.12 83 ALA A O 1
ATOM 654 N N . THR A 1 84 ? -12.269 5.232 -5.618 1.00 98.56 84 THR A N 1
ATOM 655 C CA . THR A 1 84 ? -12.814 4.094 -4.873 1.00 98.56 84 THR A CA 1
ATOM 656 C C . THR A 1 84 ? -11.728 3.402 -4.050 1.00 98.56 84 THR A C 1
ATOM 658 O O . THR A 1 84 ? -10.544 3.483 -4.395 1.00 98.56 84 THR A O 1
ATOM 661 N N . PRO A 1 85 ? -12.109 2.665 -2.988 1.00 98.56 85 PRO A N 1
ATOM 662 C CA . PRO A 1 85 ? -11.171 1.823 -2.256 1.00 98.56 85 PRO A CA 1
ATOM 663 C C . PRO A 1 85 ? -10.455 0.814 -3.160 1.00 98.56 85 PRO A C 1
ATOM 665 O O . PRO A 1 85 ? -9.262 0.587 -3.001 1.00 98.56 85 PRO A O 1
ATOM 668 N N . GLU A 1 86 ? -11.155 0.239 -4.139 1.00 98.75 86 GLU A N 1
ATOM 669 C CA . GLU A 1 86 ? -10.553 -0.695 -5.090 1.00 98.75 86 GLU A CA 1
ATOM 670 C C . GLU A 1 86 ? -9.462 -0.037 -5.936 1.00 98.75 86 GLU A C 1
ATOM 672 O O . GLU A 1 86 ? -8.364 -0.582 -6.013 1.00 98.75 86 GLU A O 1
ATOM 677 N N . LEU A 1 87 ? -9.702 1.161 -6.483 1.00 98.81 87 LEU A N 1
ATOM 678 C CA . LEU A 1 87 ? -8.675 1.899 -7.225 1.00 98.81 87 LEU A CA 1
ATOM 679 C C . LEU A 1 87 ? -7.457 2.216 -6.350 1.00 98.81 87 LEU A C 1
ATOM 681 O O . LEU A 1 87 ? -6.331 2.100 -6.819 1.00 98.81 87 LEU A O 1
ATOM 685 N N . GLY A 1 88 ? -7.665 2.527 -5.070 1.00 98.75 88 GLY A N 1
ATOM 686 C CA . GLY A 1 88 ? -6.577 2.696 -4.106 1.00 98.75 88 GLY A CA 1
ATOM 687 C C . GLY A 1 88 ? -5.742 1.433 -3.871 1.00 98.75 88 GLY A C 1
ATOM 688 O O . GLY A 1 88 ? -4.522 1.506 -3.718 1.00 98.75 88 GLY A O 1
ATOM 689 N N . VAL A 1 89 ? -6.383 0.260 -3.849 1.00 98.88 89 VAL A N 1
ATOM 690 C CA . VAL A 1 89 ? -5.692 -1.036 -3.734 1.00 98.88 89 VAL A CA 1
ATOM 691 C C . VAL A 1 89 ? -4.948 -1.381 -5.024 1.00 98.88 89 VAL A C 1
ATOM 693 O O . VAL A 1 89 ? -3.806 -1.834 -4.953 1.00 98.88 89 VAL A O 1
ATOM 696 N N . ILE A 1 90 ? -5.549 -1.134 -6.191 1.00 98.81 90 ILE A N 1
ATOM 697 C CA . ILE A 1 90 ? -4.885 -1.317 -7.490 1.00 98.81 90 ILE A CA 1
ATOM 698 C C . ILE A 1 90 ? -3.645 -0.425 -7.569 1.00 98.81 90 ILE A C 1
ATOM 700 O O . ILE A 1 90 ? -2.574 -0.923 -7.902 1.00 98.81 90 ILE A O 1
ATOM 704 N N . ALA A 1 91 ? -3.763 0.852 -7.197 1.00 98.75 91 ALA A N 1
ATOM 705 C CA . ALA A 1 91 ? -2.651 1.799 -7.187 1.00 98.75 91 ALA A CA 1
ATOM 706 C C . ALA A 1 91 ? -1.486 1.323 -6.314 1.00 98.75 91 ALA A C 1
ATOM 708 O O . ALA A 1 91 ? -0.329 1.394 -6.719 1.00 98.75 91 ALA A O 1
ATOM 709 N N . HIS A 1 92 ? -1.789 0.782 -5.129 1.00 98.75 92 HIS A N 1
ATOM 710 C CA . HIS A 1 92 ? -0.780 0.203 -4.245 1.00 98.75 92 HIS A CA 1
ATOM 711 C C . HIS A 1 92 ? -0.019 -0.939 -4.937 1.00 98.75 92 HIS A C 1
ATOM 713 O O . HIS A 1 92 ? 1.213 -0.943 -4.948 1.00 98.75 92 HIS A O 1
ATOM 719 N N . TYR A 1 93 ? -0.731 -1.887 -5.552 1.00 98.69 93 TYR A N 1
ATOM 720 C CA . TYR A 1 93 ? -0.089 -2.999 -6.252 1.00 98.69 93 TYR A CA 1
ATOM 721 C C . TYR A 1 93 ? 0.663 -2.571 -7.511 1.00 98.69 93 TYR A C 1
ATOM 723 O O . TYR A 1 93 ? 1.756 -3.083 -7.746 1.00 98.69 93 TYR A O 1
ATOM 731 N N . ALA A 1 94 ? 0.127 -1.627 -8.286 1.00 98.12 94 ALA A N 1
ATOM 732 C CA . ALA A 1 94 ? 0.807 -1.062 -9.446 1.00 98.12 94 ALA A CA 1
ATOM 733 C C . ALA A 1 94 ? 2.129 -0.398 -9.038 1.00 98.12 94 ALA A C 1
ATOM 735 O O . ALA A 1 94 ? 3.173 -0.710 -9.615 1.00 98.12 94 ALA A O 1
ATOM 736 N N . HIS A 1 95 ? 2.118 0.400 -7.966 1.00 97.56 95 HIS A N 1
ATOM 737 C CA . HIS A 1 95 ? 3.327 1.054 -7.471 1.00 97.56 95 HIS A CA 1
ATOM 738 C C . HIS A 1 95 ? 4.352 0.055 -6.912 1.00 97.56 95 HIS A C 1
ATOM 740 O O . HIS A 1 95 ? 5.555 0.203 -7.124 1.00 97.56 95 HIS A O 1
ATOM 746 N N . LEU A 1 96 ? 3.900 -1.004 -6.227 1.00 97.44 96 LEU A N 1
ATOM 747 C CA . LEU A 1 96 ? 4.780 -2.100 -5.813 1.00 97.44 96 LEU A CA 1
ATOM 748 C C . LEU A 1 96 ? 5.405 -2.804 -7.020 1.00 97.44 96 LEU A C 1
ATOM 750 O O . LEU A 1 96 ? 6.624 -2.976 -7.060 1.00 97.44 96 LEU A O 1
ATOM 754 N N . ALA A 1 97 ? 4.592 -3.165 -8.016 1.00 96.25 97 ALA A N 1
ATOM 755 C CA . ALA A 1 97 ? 5.045 -3.814 -9.241 1.00 96.25 97 ALA A CA 1
ATOM 756 C C . ALA A 1 97 ? 6.110 -2.983 -9.967 1.00 96.25 97 ALA A C 1
ATOM 758 O O . ALA A 1 97 ? 7.111 -3.544 -10.415 1.00 96.25 97 ALA A O 1
ATOM 759 N N . TRP A 1 98 ? 5.951 -1.655 -9.990 1.00 95.50 98 TRP A N 1
ATOM 760 C CA . TRP A 1 98 ? 6.916 -0.722 -10.574 1.00 95.50 98 TRP A CA 1
ATOM 761 C C . TRP A 1 98 ? 8.328 -0.836 -9.975 1.00 95.50 98 TRP A C 1
ATOM 763 O O . TRP A 1 98 ? 9.325 -0.589 -10.663 1.00 95.50 98 TRP A O 1
ATOM 773 N N . TYR A 1 99 ? 8.427 -1.224 -8.701 1.00 95.31 99 TYR A N 1
ATOM 774 C CA . TYR A 1 99 ? 9.699 -1.427 -8.010 1.00 95.31 99 TYR A CA 1
ATOM 775 C C . TYR A 1 99 ? 10.231 -2.859 -8.086 1.00 95.31 99 TYR A C 1
ATOM 777 O O . TYR A 1 99 ? 11.451 -3.021 -8.134 1.00 95.31 99 TYR A O 1
ATOM 785 N N . VAL A 1 100 ? 9.362 -3.874 -8.070 1.00 95.19 100 VAL A N 1
ATOM 786 C CA . VAL A 1 100 ? 9.784 -5.272 -7.843 1.00 95.19 100 VAL A CA 1
ATOM 787 C C . VAL A 1 100 ? 9.762 -6.162 -9.082 1.00 95.19 100 VAL A C 1
ATOM 789 O O . VAL A 1 100 ? 10.351 -7.237 -9.041 1.00 95.19 100 VAL A O 1
ATOM 792 N N . PHE A 1 101 ? 9.143 -5.728 -10.184 1.00 94.56 101 PHE A N 1
ATOM 793 C CA . PHE A 1 101 ? 9.146 -6.469 -11.450 1.00 94.56 101 PHE A CA 1
ATOM 794 C C . PHE A 1 101 ? 9.890 -5.718 -12.556 1.00 94.56 101 PHE A C 1
ATOM 796 O O . PHE A 1 101 ? 9.802 -4.489 -12.596 1.00 94.56 101 PHE A O 1
ATOM 803 N N . PRO A 1 102 ? 10.584 -6.430 -13.467 1.00 93.12 102 PRO A N 1
ATOM 804 C CA . PRO A 1 102 ? 11.303 -5.817 -14.587 1.00 93.12 102 PRO A CA 1
ATOM 805 C C . PRO A 1 102 ? 10.370 -5.182 -15.626 1.00 93.12 102 PRO A C 1
ATOM 807 O O . PRO A 1 102 ? 10.717 -4.157 -16.210 1.00 93.12 102 PRO A O 1
ATOM 810 N N . ASP A 1 103 ? 9.175 -5.748 -15.806 1.00 93.38 103 ASP A N 1
ATOM 811 C CA . ASP A 1 103 ? 8.209 -5.356 -16.830 1.00 93.38 103 ASP A CA 1
ATOM 812 C C . ASP A 1 103 ? 6.795 -5.210 -16.253 1.00 93.38 103 ASP A C 1
ATOM 814 O O . ASP A 1 103 ? 6.492 -5.685 -15.153 1.00 93.38 103 ASP A O 1
ATOM 818 N N . HIS A 1 104 ? 5.922 -4.555 -17.022 1.00 94.56 104 HIS A N 1
ATOM 819 C CA . HIS A 1 104 ? 4.504 -4.396 -16.696 1.00 94.56 104 HIS A CA 1
ATOM 820 C C . HIS A 1 104 ? 3.851 -5.771 -16.556 1.00 94.56 104 HIS A C 1
ATOM 822 O O . HIS A 1 104 ? 3.895 -6.583 -17.477 1.00 94.56 104 HIS A O 1
ATOM 828 N N . VAL A 1 105 ? 3.223 -6.027 -15.408 1.00 94.25 105 VAL A N 1
ATOM 829 C CA . VAL A 1 105 ? 2.638 -7.346 -15.120 1.00 94.25 105 VAL A CA 1
ATOM 830 C C . VAL A 1 105 ? 1.242 -7.530 -15.704 1.00 94.25 105 VAL A C 1
ATOM 832 O O . VAL A 1 105 ? 0.812 -8.658 -15.923 1.00 94.25 105 VAL A O 1
ATOM 835 N N . ASN A 1 106 ? 0.519 -6.434 -15.925 1.00 95.88 106 ASN A N 1
ATOM 836 C CA . ASN A 1 106 ? -0.824 -6.410 -16.495 1.00 95.88 106 ASN A CA 1
ATOM 837 C C . ASN A 1 106 ? -1.171 -4.982 -16.962 1.00 95.88 106 ASN A C 1
ATOM 839 O O . ASN A 1 106 ? -0.368 -4.050 -16.842 1.00 95.88 106 ASN A O 1
ATOM 843 N N . GLU A 1 107 ? -2.384 -4.805 -17.478 1.00 96.00 107 GLU A N 1
ATOM 844 C CA . GLU A 1 107 ? -2.904 -3.539 -17.997 1.00 96.00 107 GLU A CA 1
ATOM 845 C C . GLU A 1 107 ? -2.991 -2.411 -16.957 1.00 96.00 107 GLU A C 1
ATOM 847 O O . GLU A 1 107 ? -3.093 -1.250 -17.344 1.00 96.00 107 GLU A O 1
ATOM 852 N N . TYR A 1 108 ? -2.906 -2.710 -15.658 1.00 97.38 108 TYR A N 1
ATOM 853 C CA . TYR A 1 108 ? -3.021 -1.724 -14.580 1.00 97.38 108 TYR A CA 1
ATOM 854 C C . TYR A 1 108 ? -1.690 -1.037 -14.231 1.00 97.38 108 TYR A C 1
ATOM 856 O O . TYR A 1 108 ? -1.674 -0.092 -13.445 1.00 97.38 108 TYR A O 1
ATOM 864 N N . CYS A 1 109 ? -0.573 -1.465 -14.824 1.00 96.50 109 CYS A N 1
ATOM 865 C CA . CYS A 1 109 ? 0.732 -0.808 -14.704 1.00 96.50 109 CYS A CA 1
ATOM 866 C C . CYS A 1 109 ? 0.801 0.452 -15.584 1.00 96.50 109 CYS A C 1
ATOM 868 O O . CYS A 1 109 ? 1.486 0.471 -16.606 1.00 96.50 109 CYS A O 1
ATOM 870 N N . ASN A 1 110 ? 0.039 1.491 -15.238 1.00 95.31 110 ASN A N 1
ATOM 871 C CA . ASN A 1 110 ? 0.036 2.756 -15.971 1.00 95.31 110 ASN A CA 1
ATOM 872 C C . ASN A 1 110 ? -0.478 3.935 -15.114 1.00 95.31 110 ASN A C 1
ATOM 874 O O . ASN A 1 110 ? -1.029 3.747 -14.027 1.00 95.31 110 ASN A O 1
ATOM 878 N N . GLN A 1 111 ? -0.342 5.157 -15.643 1.00 95.81 111 GLN A N 1
ATOM 879 C CA . GLN A 1 111 ? -0.665 6.407 -14.939 1.00 95.81 111 GLN A CA 1
ATOM 880 C C . GLN A 1 111 ? -2.141 6.600 -14.562 1.00 95.81 111 GLN A C 1
ATOM 882 O O . GLN A 1 111 ? -2.445 7.424 -13.702 1.00 95.81 111 GLN A O 1
ATOM 887 N N . GLN A 1 112 ? -3.064 5.865 -15.185 1.00 95.56 112 GLN A N 1
ATOM 888 C CA . GLN A 1 112 ? -4.482 5.877 -14.824 1.00 95.56 112 GLN A CA 1
ATOM 889 C C . GLN A 1 112 ? -4.714 5.269 -13.436 1.00 95.56 112 GLN A C 1
ATOM 891 O O . GLN A 1 112 ? -5.615 5.708 -12.722 1.00 95.56 112 GLN A O 1
ATOM 896 N N . TYR A 1 113 ? -3.927 4.255 -13.065 1.00 97.31 113 TYR A N 1
ATOM 897 C CA . TYR A 1 113 ? -4.110 3.501 -11.824 1.00 97.31 113 TYR A CA 1
ATOM 898 C C . TYR A 1 113 ? -3.073 3.853 -10.761 1.00 97.31 113 TYR A C 1
ATOM 900 O O . TYR A 1 113 ? -3.411 3.872 -9.584 1.00 97.31 113 TYR A O 1
ATOM 908 N N . ASP A 1 114 ? -1.849 4.192 -11.155 1.00 97.31 114 ASP A N 1
ATOM 909 C CA . ASP A 1 114 ? -0.846 4.796 -10.280 1.00 97.31 114 ASP A CA 1
ATOM 910 C C . ASP A 1 114 ? -0.289 6.050 -10.971 1.00 97.31 114 ASP A C 1
ATOM 912 O O . ASP A 1 114 ? 0.528 5.922 -11.885 1.00 97.31 114 ASP A O 1
ATOM 916 N N . PRO A 1 115 ? -0.674 7.270 -10.540 1.00 94.75 115 PRO A N 1
ATOM 917 C CA . PRO A 1 115 ? -0.180 8.519 -11.122 1.00 94.75 115 PRO A CA 1
ATOM 918 C C . PRO A 1 115 ? 1.348 8.639 -11.153 1.00 94.75 115 PRO A C 1
ATOM 920 O O . PRO A 1 115 ? 1.881 9.454 -11.912 1.00 94.75 115 PRO A O 1
ATOM 923 N N . ARG A 1 116 ? 2.061 7.842 -10.342 1.00 92.19 116 ARG A N 1
ATOM 924 C CA . ARG A 1 116 ? 3.524 7.812 -10.270 1.00 92.19 116 ARG A CA 1
ATOM 925 C C . ARG A 1 116 ? 4.174 6.720 -11.119 1.00 92.19 116 ARG A C 1
ATOM 927 O O . ARG A 1 116 ? 5.404 6.649 -11.146 1.00 92.19 116 ARG A O 1
ATOM 934 N N . HIS A 1 117 ? 3.392 5.926 -11.843 1.00 93.50 117 HIS A N 1
ATOM 935 C CA . HIS A 1 117 ? 3.868 4.890 -12.760 1.00 93.50 117 HIS A CA 1
ATOM 936 C C . HIS A 1 117 ? 4.304 5.513 -14.092 1.00 93.50 117 HIS A C 1
ATOM 938 O O . HIS A 1 117 ? 3.637 5.393 -15.121 1.00 93.50 117 HIS A O 1
ATOM 944 N N . PHE A 1 118 ? 5.398 6.275 -14.056 1.00 88.50 118 PHE A N 1
ATOM 945 C CA . PHE A 1 118 ? 5.886 7.031 -15.210 1.00 88.50 118 PHE A CA 1
ATOM 946 C C . PHE A 1 118 ? 6.681 6.157 -16.187 1.00 88.50 118 PHE A C 1
ATOM 948 O O . PHE A 1 118 ? 7.559 5.393 -15.784 1.00 88.50 118 PHE A O 1
ATOM 955 N N . GLY A 1 119 ? 6.459 6.387 -17.483 1.00 81.50 119 GLY A N 1
ATOM 956 C CA . GLY A 1 119 ? 7.236 5.793 -18.568 1.00 81.50 119 GLY A CA 1
ATOM 957 C C . GLY A 1 11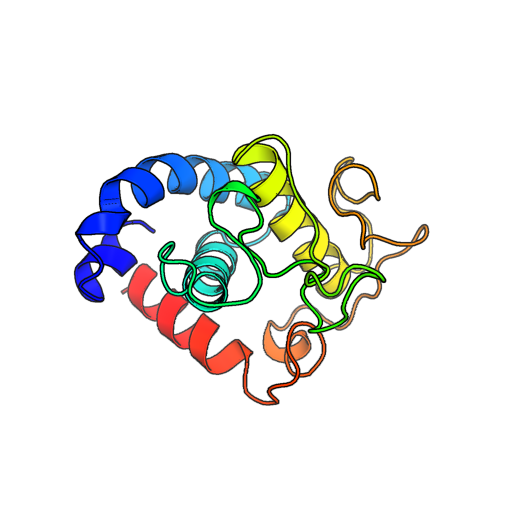9 ? 6.737 4.420 -19.021 1.00 81.50 119 GLY A C 1
ATOM 958 O O . GLY A 1 119 ? 5.744 3.895 -18.533 1.00 81.50 119 GLY A O 1
ATOM 959 N N . ASN A 1 120 ? 7.455 3.848 -19.989 1.00 80.44 120 ASN A N 1
ATOM 960 C CA . ASN A 1 120 ? 7.098 2.573 -20.628 1.00 80.44 120 ASN A CA 1
ATOM 961 C C . ASN A 1 120 ? 7.854 1.377 -20.028 1.00 80.44 120 ASN A C 1
ATOM 963 O O . ASN A 1 120 ? 7.852 0.293 -20.606 1.00 80.44 120 ASN A O 1
ATOM 967 N N . ARG A 1 121 ? 8.595 1.598 -18.939 1.00 85.25 121 ARG A N 1
ATOM 968 C CA . ARG A 1 121 ? 9.408 0.587 -18.259 1.00 85.25 1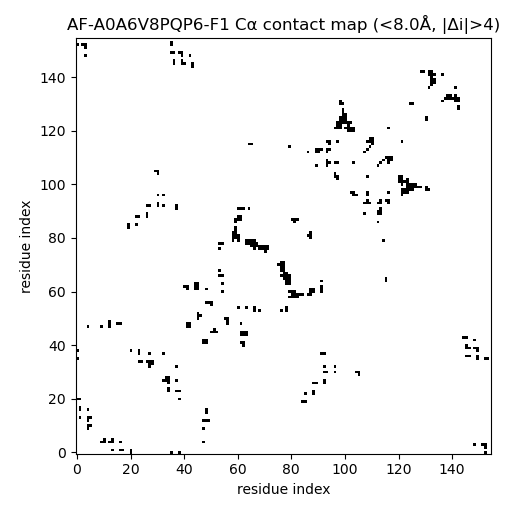21 ARG A CA 1
ATOM 969 C C . ARG A 1 121 ? 9.275 0.760 -16.759 1.00 85.25 121 ARG A C 1
ATOM 971 O O . ARG A 1 121 ? 9.142 1.882 -16.265 1.00 85.25 121 ARG A O 1
ATOM 978 N N . HIS A 1 122 ? 9.370 -0.349 -16.040 1.00 91.25 122 HIS A N 1
ATOM 979 C CA . HIS A 1 122 ? 9.476 -0.301 -14.595 1.00 91.25 122 HIS A CA 1
ATOM 980 C C . HIS A 1 122 ? 10.817 0.266 -14.151 1.00 91.25 122 HIS A C 1
ATOM 982 O O . HIS A 1 122 ? 11.828 0.168 -14.848 1.00 91.25 122 HIS A O 1
ATOM 988 N N . ARG A 1 123 ? 10.822 0.855 -12.953 1.00 89.88 123 ARG A N 1
ATOM 989 C CA . ARG A 1 123 ? 12.061 1.291 -12.314 1.00 89.88 123 ARG A CA 1
ATOM 990 C C . ARG A 1 123 ? 12.928 0.102 -11.902 1.00 89.88 123 ARG A C 1
ATOM 992 O O . ARG A 1 123 ? 14.136 0.282 -11.843 1.00 89.88 123 ARG A O 1
ATOM 999 N N . TYR A 1 124 ? 12.292 -1.035 -11.599 1.00 91.38 124 TYR A N 1
ATOM 1000 C CA . TYR A 1 124 ? 12.862 -2.326 -11.208 1.00 91.38 124 TYR A CA 1
ATOM 1001 C C . TYR A 1 124 ? 14.166 -2.252 -10.408 1.00 91.38 124 TYR A C 1
ATOM 1003 O O . TYR A 1 124 ? 15.259 -2.053 -10.934 1.00 91.38 124 TYR A O 1
ATOM 1011 N N . LEU A 1 125 ? 14.052 -2.463 -9.104 1.00 90.81 125 LEU A N 1
ATOM 1012 C CA . LEU A 1 125 ? 15.172 -2.376 -8.171 1.00 90.81 125 LEU A CA 1
ATOM 1013 C C . LEU A 1 125 ? 15.610 -3.743 -7.628 1.00 90.81 125 LEU A C 1
ATOM 1015 O O . LEU A 1 125 ? 16.605 -3.813 -6.908 1.00 90.81 125 LEU A O 1
ATOM 1019 N N . GLY A 1 126 ? 14.877 -4.805 -7.973 1.00 90.56 126 GLY A N 1
ATOM 1020 C CA . GLY A 1 126 ? 15.084 -6.178 -7.518 1.00 90.56 126 GLY A CA 1
ATOM 1021 C C . GLY A 1 126 ? 13.841 -6.769 -6.847 1.00 90.56 126 GLY A C 1
ATOM 1022 O O . GLY A 1 126 ? 12.933 -6.053 -6.436 1.00 90.56 126 GLY A O 1
ATOM 1023 N N . GLU A 1 127 ? 13.820 -8.093 -6.711 1.00 84.69 127 GLU A N 1
ATOM 1024 C CA . GLU A 1 127 ? 12.660 -8.842 -6.194 1.00 84.69 127 GLU A CA 1
ATOM 1025 C C . GLU A 1 127 ? 12.586 -8.880 -4.654 1.00 84.69 127 GLU A C 1
ATOM 1027 O O . GLU A 1 127 ? 11.577 -9.272 -4.068 1.00 84.69 127 GLU A O 1
ATOM 1032 N N . ASN A 1 128 ? 13.658 -8.476 -3.965 1.00 90.38 128 ASN A N 1
ATOM 1033 C CA . ASN A 1 128 ? 13.702 -8.447 -2.505 1.00 90.38 128 ASN A CA 1
ATOM 1034 C C . ASN A 1 128 ? 12.955 -7.219 -1.966 1.00 90.38 128 ASN A C 1
ATOM 1036 O O . ASN A 1 128 ? 13.244 -6.099 -2.370 1.00 90.38 128 ASN A O 1
ATOM 1040 N N . LEU A 1 129 ? 12.082 -7.397 -0.970 1.00 92.25 129 LEU A N 1
ATOM 1041 C CA . LEU A 1 129 ? 11.333 -6.302 -0.339 1.00 92.25 129 LEU A CA 1
ATOM 1042 C C . LEU A 1 129 ? 12.224 -5.135 0.133 1.00 92.25 129 LEU A C 1
ATOM 1044 O O . LEU A 1 129 ? 11.814 -3.980 0.054 1.00 92.25 129 LEU A O 1
ATOM 1048 N N . GLY A 1 130 ? 13.460 -5.418 0.558 1.00 94.75 130 GLY A N 1
ATOM 1049 C CA . GLY A 1 130 ? 14.475 -4.450 0.982 1.00 94.75 130 GLY A CA 1
ATOM 1050 C C . GLY A 1 130 ? 14.775 -3.342 -0.033 1.00 94.75 130 GLY A C 1
ATOM 1051 O O . GLY A 1 130 ? 15.253 -2.275 0.362 1.00 94.75 130 GLY 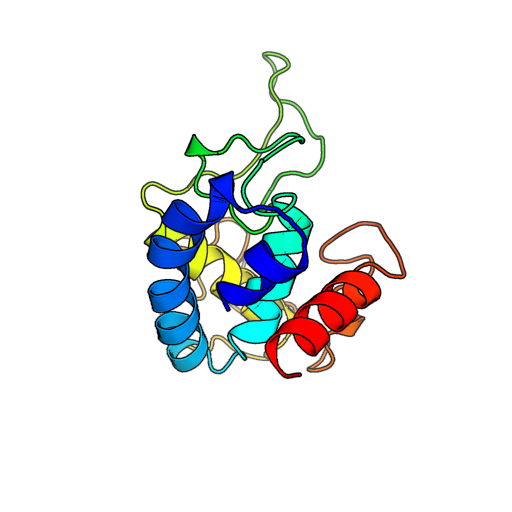A O 1
ATOM 1052 N N . VAL A 1 131 ? 14.445 -3.536 -1.316 1.00 94.62 131 VAL A N 1
ATOM 1053 C CA . VAL A 1 131 ? 14.582 -2.507 -2.361 1.00 94.62 131 VAL A CA 1
ATOM 1054 C C . VAL A 1 131 ? 13.708 -1.275 -2.109 1.00 94.62 131 VAL A C 1
ATOM 1056 O O . VAL A 1 131 ? 13.996 -0.203 -2.642 1.00 94.62 131 VAL A O 1
ATOM 1059 N N . LEU A 1 132 ? 12.674 -1.394 -1.269 1.00 96.06 132 LEU A N 1
ATOM 1060 C CA . LEU A 1 132 ? 11.793 -0.285 -0.901 1.00 96.06 132 LEU A CA 1
ATOM 1061 C C . LEU A 1 132 ? 12.426 0.680 0.117 1.00 96.06 132 LEU A C 1
ATOM 1063 O O . LEU A 1 132 ? 12.039 1.849 0.175 1.00 96.06 132 LEU A O 1
ATOM 1067 N N . ASN A 1 133 ? 13.419 0.242 0.900 1.00 96.38 133 ASN A N 1
ATOM 1068 C CA . ASN A 1 133 ? 14.100 1.092 1.886 1.00 96.38 133 ASN A CA 1
ATOM 1069 C C . ASN A 1 133 ? 14.720 2.313 1.214 1.00 96.38 133 ASN A C 1
ATOM 1071 O O . ASN A 1 133 ? 15.445 2.140 0.247 1.00 96.38 133 ASN A O 1
ATOM 1075 N N . ARG A 1 134 ? 14.514 3.535 1.715 1.00 94.62 134 ARG A N 1
ATOM 1076 C CA . ARG A 1 134 ? 14.940 4.809 1.081 1.00 94.62 134 ARG A CA 1
ATOM 1077 C C . ARG A 1 134 ? 14.318 5.131 -0.289 1.00 94.62 134 ARG A C 1
ATOM 1079 O O . ARG A 1 134 ? 14.705 6.132 -0.887 1.00 94.62 134 ARG A O 1
ATOM 1086 N N . ARG A 1 135 ? 13.433 4.289 -0.838 1.00 93.06 135 ARG A N 1
ATOM 1087 C CA . ARG A 1 135 ? 12.843 4.476 -2.182 1.00 93.06 135 ARG A CA 1
ATOM 1088 C C . ARG A 1 135 ? 11.335 4.672 -2.106 1.00 93.06 135 ARG A C 1
ATOM 1090 O O . ARG A 1 135 ? 10.830 5.583 -2.751 1.00 93.06 135 ARG A O 1
ATOM 1097 N N . TRP A 1 136 ? 10.658 3.873 -1.283 1.00 94.19 136 TRP A N 1
ATOM 1098 C CA . TRP A 1 136 ? 9.257 4.078 -0.924 1.00 94.19 136 TRP A CA 1
ATOM 1099 C C . TRP A 1 136 ? 9.116 5.138 0.171 1.00 94.19 136 TRP A C 1
ATOM 1101 O O . TRP A 1 136 ? 8.385 6.109 0.020 1.00 94.19 136 TRP A O 1
ATOM 1111 N N . ALA A 1 137 ? 9.891 4.985 1.246 1.00 92.00 137 ALA A N 1
ATOM 1112 C CA . ALA A 1 137 ? 9.973 5.934 2.349 1.00 92.00 137 ALA A CA 1
ATOM 1113 C C . ALA A 1 137 ? 11.442 6.271 2.659 1.00 92.00 137 ALA A C 1
ATOM 1115 O O . ALA A 1 137 ? 12.314 5.438 2.404 1.00 92.00 137 ALA A O 1
ATOM 1116 N N . PRO A 1 138 ? 11.751 7.438 3.260 1.00 92.25 138 PRO A N 1
ATOM 1117 C CA . PRO A 1 138 ? 13.132 7.846 3.546 1.00 92.25 138 PRO A CA 1
ATOM 1118 C C . PRO A 1 138 ? 13.896 6.907 4.493 1.00 92.25 138 PRO A C 1
ATOM 1120 O O . PRO A 1 138 ? 15.127 6.887 4.479 1.00 92.25 138 PRO A O 1
ATOM 1123 N N . SER A 1 139 ? 13.180 6.139 5.322 1.00 94.94 139 SER A N 1
ATOM 1124 C CA . SER A 1 139 ? 13.783 5.259 6.324 1.00 94.94 139 SER A CA 1
ATOM 1125 C C . SER A 1 139 ? 14.650 4.161 5.680 1.00 94.94 139 SER A C 1
ATOM 1127 O O . SER A 1 139 ? 14.206 3.504 4.731 1.00 94.94 139 SER A O 1
ATOM 1129 N N . PRO A 1 140 ? 15.874 3.911 6.194 1.00 96.31 140 PRO A N 1
ATOM 1130 C CA . PRO A 1 140 ? 16.727 2.814 5.732 1.00 96.31 140 PRO A CA 1
ATOM 1131 C C . PRO A 1 140 ? 16.232 1.428 6.163 1.00 96.31 140 PRO A C 1
ATOM 1133 O O . PRO A 1 140 ? 16.692 0.441 5.604 1.00 96.31 140 PRO A O 1
ATOM 1136 N N . THR A 1 141 ? 15.324 1.369 7.136 1.00 96.38 141 THR A N 1
ATOM 1137 C CA . THR A 1 141 ? 14.760 0.149 7.739 1.00 96.38 141 THR A CA 1
ATOM 1138 C C . THR A 1 141 ? 13.236 0.116 7.603 1.00 96.38 141 THR A C 1
ATOM 1140 O O . THR A 1 141 ? 12.528 -0.510 8.388 1.00 96.38 141 THR A O 1
ATOM 1143 N N . TYR A 1 142 ? 12.703 0.833 6.611 1.00 96.88 142 TYR A N 1
ATOM 1144 C CA . TYR A 1 142 ? 11.273 0.894 6.308 1.00 96.88 142 TYR A CA 1
ATOM 1145 C C . TYR A 1 142 ? 10.633 -0.503 6.235 1.00 96.88 142 TYR A C 1
ATOM 1147 O O . TYR A 1 142 ? 9.587 -0.761 6.833 1.00 96.88 142 TYR A O 1
ATOM 1155 N N . THR A 1 143 ? 11.300 -1.431 5.553 1.00 97.31 143 THR A N 1
ATOM 1156 C CA . THR A 1 143 ? 10.782 -2.777 5.299 1.00 97.31 143 THR A CA 1
ATOM 1157 C C . THR A 1 143 ? 10.727 -3.652 6.542 1.00 97.31 143 THR A C 1
ATOM 1159 O O . THR A 1 143 ? 9.944 -4.596 6.569 1.00 97.31 143 THR A O 1
ATOM 1162 N N . ASP A 1 144 ? 11.496 -3.344 7.586 1.00 97.62 144 ASP A N 1
ATOM 1163 C CA . ASP A 1 144 ? 11.559 -4.163 8.803 1.00 97.62 144 ASP A CA 1
ATOM 1164 C C . ASP A 1 144 ? 10.195 -4.203 9.501 1.00 97.62 144 ASP A C 1
ATOM 1166 O O . ASP A 1 144 ? 9.738 -5.253 9.960 1.00 97.62 144 ASP A O 1
ATOM 1170 N N . GLN A 1 145 ? 9.488 -3.069 9.506 1.00 96.88 145 GLN A N 1
ATOM 1171 C CA . GLN A 1 145 ? 8.139 -2.977 10.062 1.00 96.88 145 GLN A CA 1
ATOM 1172 C C . GLN A 1 145 ? 7.117 -3.739 9.216 1.00 96.88 145 GLN A C 1
ATOM 1174 O O . GLN A 1 145 ? 6.225 -4.384 9.771 1.00 96.88 145 GLN A O 1
ATOM 1179 N N . ILE A 1 146 ? 7.270 -3.722 7.889 1.00 97.88 146 ILE A N 1
ATOM 1180 C CA . ILE A 1 146 ? 6.422 -4.495 6.972 1.00 97.88 146 ILE A CA 1
ATOM 1181 C C . ILE A 1 146 ? 6.620 -5.989 7.223 1.00 97.88 146 ILE A C 1
ATOM 1183 O O . ILE A 1 146 ? 5.643 -6.705 7.428 1.00 97.88 146 ILE A O 1
ATOM 1187 N N . ILE A 1 147 ? 7.870 -6.454 7.283 1.00 96.88 147 ILE A N 1
ATOM 1188 C CA . ILE A 1 147 ? 8.210 -7.857 7.559 1.00 96.88 147 ILE A CA 1
ATOM 1189 C C . ILE A 1 147 ? 7.639 -8.281 8.912 1.00 96.88 147 ILE A C 1
ATOM 1191 O O . ILE A 1 147 ? 7.005 -9.333 9.019 1.00 96.88 147 ILE A O 1
ATOM 1195 N N . ARG A 1 148 ? 7.785 -7.439 9.942 1.00 97.25 148 ARG A N 1
ATOM 1196 C CA . ARG A 1 148 ? 7.218 -7.703 11.268 1.00 97.25 148 ARG A CA 1
ATOM 1197 C C . ARG A 1 148 ? 5.704 -7.905 11.213 1.00 97.25 148 ARG A C 1
ATOM 1199 O O . ARG A 1 148 ? 5.203 -8.859 11.805 1.00 97.25 148 ARG A O 1
ATOM 1206 N N . PHE A 1 149 ? 4.970 -7.033 10.525 1.00 97.94 149 PHE A N 1
ATOM 1207 C CA . PHE A 1 149 ? 3.516 -7.167 10.405 1.00 97.94 149 PHE A CA 1
ATOM 1208 C C . PHE A 1 149 ? 3.106 -8.347 9.521 1.00 97.94 149 PHE A C 1
ATOM 1210 O O . PHE A 1 149 ? 2.154 -9.042 9.868 1.00 97.94 149 PHE A O 1
ATOM 1217 N N . ALA A 1 150 ? 3.835 -8.626 8.440 1.00 96.81 150 ALA A N 1
ATOM 1218 C CA . ALA A 1 150 ? 3.586 -9.782 7.583 1.00 96.81 150 ALA A CA 1
ATOM 1219 C C . ALA A 1 150 ? 3.747 -11.105 8.352 1.00 96.81 150 ALA A C 1
ATOM 1221 O O . ALA A 1 150 ? 2.882 -11.976 8.272 1.00 96.81 150 ALA A O 1
ATOM 1222 N N . ASN A 1 151 ? 4.778 -11.223 9.193 1.00 95.88 151 ASN A N 1
ATOM 1223 C CA . ASN A 1 151 ? 4.987 -12.409 10.031 1.00 95.88 151 ASN A CA 1
ATOM 1224 C C . ASN A 1 151 ? 3.843 -12.635 11.037 1.00 95.88 151 ASN A C 1
ATOM 1226 O O . ASN A 1 151 ? 3.500 -13.776 11.325 1.00 95.88 151 ASN A O 1
ATOM 1230 N N . MET A 1 152 ? 3.193 -11.572 11.525 1.00 95.50 152 MET A N 1
ATOM 1231 C CA . MET A 1 152 ? 2.017 -11.680 12.406 1.00 95.50 152 MET A CA 1
ATOM 1232 C C . MET A 1 152 ? 0.731 -12.119 11.683 1.00 95.50 152 MET A C 1
ATOM 1234 O O . MET A 1 152 ? -0.255 -1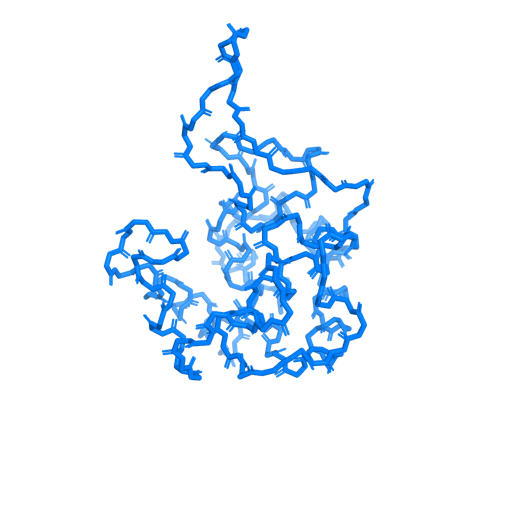2.457 12.341 1.00 95.50 152 MET A O 1
ATOM 1238 N N . ILE A 1 153 ? 0.701 -12.043 10.349 1.00 93.56 153 ILE A N 1
ATOM 1239 C CA . ILE A 1 153 ? -0.418 -12.528 9.531 1.00 93.56 153 ILE A CA 1
ATOM 1240 C C . ILE A 1 153 ? -0.298 -14.038 9.310 1.00 93.56 153 ILE A C 1
ATOM 1242 O O . ILE A 1 153 ? -1.323 -14.716 9.307 1.00 93.56 153 ILE A O 1
ATOM 1246 N N . GLY A 1 154 ? 0.925 -14.524 9.065 1.00 75.56 154 GLY A N 1
ATOM 1247 C CA . GLY A 1 154 ? 1.205 -15.923 8.733 1.00 75.56 154 GLY A CA 1
ATOM 1248 C C . GLY A 1 154 ? 1.386 -16.856 9.934 1.00 75.56 154 GLY A C 1
ATOM 1249 O O . GLY A 1 154 ? 1.232 -18.062 9.762 1.00 75.56 154 GLY A O 1
ATOM 1250 N N . GLY A 1 155 ? 1.707 -16.315 11.115 1.00 57.31 155 GLY A N 1
ATOM 1251 C CA . GLY A 1 155 ? 1.722 -17.040 12.394 1.00 57.31 155 GLY A CA 1
ATOM 1252 C C . GLY A 1 155 ? 0.442 -16.832 13.184 1.00 57.31 155 GLY A C 1
ATOM 1253 O O . GLY A 1 155 ? -0.063 -17.813 13.758 1.00 57.31 155 GLY A O 1
#

pLDDT: mean 95.41, std 4.79, range [57.31, 98.88]

Nearest PDB structures (foldseek):
  4qdn-assembly1_A  TM=6.587E-01  e=4.102E-02  Thermotoga maritima MSB8
  6gi3-assembly1_B  TM=3.214E-01  e=7.430E+00  Escherichia coli
  6gi4-assembly1_B  TM=3.198E-01  e=7.057E+00  Escherichia coli

Solvent-accessible surface area (backbone atoms only — not comparable to full-atom values): 8695 Å² total; per-residue (Å²): 104,56,61,45,34,55,80,68,69,38,57,91,37,40,68,62,37,60,67,46,44,61,52,41,52,54,49,17,62,70,64,74,42,66,35,53,53,57,49,20,39,28,35,62,64,21,62,52,77,64,41,88,69,90,60,56,77,86,26,27,50,45,60,54,52,67,53,78,78,48,61,46,99,88,68,47,73,42,56,52,71,31,97,38,63,62,48,16,52,49,18,43,52,29,54,49,42,33,38,43,30,75,54,74,77,52,94,58,60,28,50,92,46,19,80,80,46,63,77,98,55,38,76,38,68,44,79,55,71,67,55,40,32,54,66,78,46,83,45,82,61,51,44,57,59,24,52,55,43,27,52,58,53,78,104

Mean predicted aligned error: 2.85 Å

Radius of gyration: 14.76 Å; Cα contacts (8 Å, |Δi|>4): 238; chains: 1; bounding box: 32×44×40 Å

Foldseek 3Di:
DLVLCVVVVVVVLSVVCVVLLVLLVVLCVLLVHDSLLLVLQLCVQCVHLVRDDLDDSQQLQSRFAQQPQDADPVRRTDTHGDPDVSLNSLQSSLLVCLAAPFADSDPSVDCVSHVPSDDRTRPYQYNDPQSCQCPSDNHNCSCVSSVVSSVVVVD

Sequence (155 aa):
LVDLFRKRGFTAQVPKAQELAPLYITWGRKFNIRADIAWAQMAHETGFLRFGGIVPPDANNFAGIGATGAKNPDGTYKFDRFATPELGVIAHYAHLAWYVFPDHVNEYCNQQYDPRHFGNRHRYLGENLGVLNRRWAPSPTYTDQIIRFANMIGG

Organism: NCBI:txid2754717

InterPro domains:
  IPR002901 Mannosyl-glycoprotein endo-beta-N-acetylglucosamidase-like domain [PF01832] (22-151)